Protein AF-A0A0P9NIL5-F1 (afdb_monomer_lite)

Foldseek 3Di:
DDPPDDPPPPDFPDDDDDPPDDDDTDDDPVCVQVVQVVVQKHWPDKDAQVRCCVPPVVPDPPPDGDDRVDIDIDIDGD

Radius of gyration: 16.6 Å; chains: 1; bounding box: 36×33×47 Å

Secondary structure (DSSP, 8-state):
----S-----S-------TT--------GGGHHHHHHHTTEEEEEEE-HHHHIIIIITT--S-----TT--EEEEEE-

Structure (mmCIF, N/CA/C/O backbone):
data_AF-A0A0P9NIL5-F1
#
_entry.id   AF-A0A0P9NIL5-F1
#
loop_
_atom_site.group_PDB
_atom_site.id
_atom_site.type_symbol
_atom_site.label_atom_id
_atom_site.label_alt_id
_atom_site.label_comp_id
_atom_site.label_asym_id
_atom_site.label_entity_id
_atom_site.label_seq_id
_atom_site.pdbx_PDB_ins_code
_atom_site.Cartn_x
_atom_site.Cartn_y
_atom_site.Cartn_z
_atom_site.occupancy
_atom_site.B_iso_or_equiv
_atom_site.auth_seq_id
_atom_site.auth_comp_id
_atom_site.auth_asym_id
_atom_site.auth_atom_id
_atom_site.pdbx_PDB_model_num
ATOM 1 N N . MET A 1 1 ? 1.637 -5.418 -37.648 1.00 42.28 1 MET A N 1
ATOM 2 C CA . MET A 1 1 ? 1.620 -5.233 -36.184 1.00 42.28 1 MET A CA 1
ATOM 3 C C . MET A 1 1 ? 0.285 -5.789 -35.714 1.00 42.28 1 MET A C 1
ATOM 5 O O . MET A 1 1 ? -0.694 -5.079 -35.893 1.00 42.28 1 MET A O 1
ATOM 9 N N . PRO A 1 2 ? 0.162 -7.072 -35.329 1.00 40.97 2 PRO A N 1
ATOM 10 C CA . PRO A 1 2 ? -1.164 -7.642 -35.137 1.00 40.97 2 PRO A CA 1
ATOM 11 C C . PRO A 1 2 ? -1.668 -7.381 -33.713 1.00 40.97 2 PRO A C 1
ATOM 13 O O . PRO A 1 2 ? -1.098 -7.840 -32.728 1.00 40.97 2 PRO A O 1
ATOM 16 N N . GLU A 1 3 ? -2.768 -6.640 -33.647 1.00 43.84 3 GLU A N 1
ATOM 17 C CA . GLU A 1 3 ? -3.576 -6.273 -32.479 1.00 43.84 3 GLU A CA 1
ATOM 18 C C . GLU A 1 3 ? -4.383 -7.465 -31.919 1.00 43.84 3 GLU A C 1
ATOM 20 O O . GLU A 1 3 ? -5.604 -7.401 -31.812 1.00 43.84 3 GLU A O 1
ATOM 25 N N . SER A 1 4 ? -3.753 -8.604 -31.607 1.00 46.28 4 SER A N 1
ATOM 26 C CA . SER A 1 4 ? -4.535 -9.833 -31.345 1.00 46.28 4 SER A CA 1
ATOM 27 C C . SER A 1 4 ? -3.938 -10.813 -30.333 1.00 46.28 4 SER A C 1
ATOM 29 O O . SER A 1 4 ? -3.957 -12.013 -30.569 1.00 46.28 4 SER A O 1
ATOM 31 N N . GLU A 1 5 ? -3.460 -10.335 -29.177 1.00 37.88 5 GLU A N 1
ATOM 32 C CA . GLU A 1 5 ? -2.957 -11.254 -28.132 1.00 37.88 5 GLU A CA 1
ATOM 33 C C . GLU A 1 5 ? -3.113 -10.801 -26.665 1.00 37.88 5 GLU A C 1
ATOM 35 O O . GLU A 1 5 ? -2.448 -11.328 -25.780 1.00 37.88 5 GLU A O 1
ATOM 40 N N . TRP A 1 6 ? -4.014 -9.860 -26.357 1.00 37.56 6 TRP A N 1
ATOM 41 C CA . TRP A 1 6 ? -4.172 -9.348 -24.978 1.00 37.56 6 TRP A CA 1
ATOM 42 C C . TRP A 1 6 ? -5.564 -9.581 -24.370 1.00 37.56 6 TRP A C 1
ATOM 44 O O . TRP A 1 6 ? -5.881 -9.034 -23.319 1.00 37.56 6 TRP A O 1
ATOM 54 N N . SER A 1 7 ? -6.390 -10.417 -25.009 1.00 35.72 7 SER A N 1
ATOM 55 C CA . SER A 1 7 ? -7.784 -10.687 -24.615 1.00 35.72 7 SER A CA 1
ATOM 56 C C . SER A 1 7 ? -7.953 -11.891 -23.672 1.00 35.72 7 SER A C 1
ATOM 58 O O . SER A 1 7 ? -9.067 -12.377 -23.502 1.00 35.72 7 SER A O 1
ATOM 60 N N . THR A 1 8 ? -6.878 -12.416 -23.076 1.00 37.91 8 THR A N 1
ATOM 61 C CA . THR A 1 8 ? -6.922 -13.715 -22.371 1.00 37.91 8 THR A CA 1
ATOM 62 C C . THR A 1 8 ? -6.716 -13.643 -20.857 1.00 37.91 8 THR A C 1
ATOM 64 O O . THR A 1 8 ? -6.696 -14.683 -20.204 1.00 37.91 8 THR A O 1
ATOM 67 N N . TYR A 1 9 ? -6.609 -12.450 -20.265 1.00 41.97 9 TYR A N 1
ATOM 68 C CA . TYR A 1 9 ? -6.446 -12.298 -18.809 1.00 41.97 9 TYR A CA 1
ATOM 69 C C . TYR A 1 9 ? -7.773 -12.164 -18.034 1.00 41.97 9 TYR A C 1
ATOM 71 O O . TYR A 1 9 ? -7.765 -11.753 -16.879 1.00 41.97 9 TYR A O 1
ATOM 79 N N . ASP A 1 10 ? -8.897 -12.590 -18.621 1.00 39.28 10 ASP A N 1
ATOM 80 C CA . ASP A 1 10 ? -10.227 -12.649 -17.977 1.00 39.28 10 ASP A CA 1
ATOM 81 C C . ASP A 1 10 ? -10.389 -13.781 -16.939 1.00 39.28 10 ASP A C 1
ATOM 83 O O . ASP A 1 10 ? -11.482 -14.052 -16.444 1.00 39.28 10 ASP A O 1
ATOM 87 N N . ALA A 1 11 ? -9.308 -14.457 -16.551 1.00 38.59 11 ALA A N 1
ATOM 88 C CA . ALA A 1 11 ? -9.356 -15.468 -15.504 1.00 38.59 11 ALA A CA 1
ATOM 89 C C . ALA A 1 11 ? -8.146 -15.339 -14.581 1.00 38.59 11 ALA A C 1
ATOM 91 O O . ALA A 1 11 ? -7.139 -16.031 -14.735 1.00 38.59 11 ALA A O 1
ATOM 92 N N . VAL A 1 12 ? -8.279 -14.457 -13.586 1.00 45.44 12 VAL A N 1
ATOM 93 C CA . VAL A 1 12 ? -7.464 -14.463 -12.365 1.00 45.44 12 VAL A CA 1
ATOM 94 C C . VAL A 1 12 ? -7.360 -15.911 -11.875 1.00 45.44 12 VAL A C 1
ATOM 96 O O . VAL A 1 12 ? -8.363 -16.552 -11.549 1.00 45.44 12 VAL A O 1
ATOM 99 N N . GLY A 1 13 ? -6.141 -16.451 -11.915 1.00 39.75 13 GLY A N 1
ATOM 100 C CA . GLY A 1 13 ? -5.850 -17.849 -11.622 1.00 39.75 13 GLY A CA 1
ATOM 101 C C . GLY A 1 13 ? -6.438 -18.284 -10.279 1.00 39.75 13 GLY A C 1
ATOM 102 O O . GLY A 1 13 ? -6.278 -17.608 -9.269 1.00 39.75 13 GLY A O 1
ATOM 103 N N . LYS A 1 14 ? -7.145 -19.420 -10.316 1.00 40.50 14 LYS A N 1
ATOM 104 C CA . LYS A 1 14 ? -7.823 -20.133 -9.220 1.00 40.50 14 LYS A CA 1
ATOM 105 C C . LYS A 1 14 ? -7.428 -19.689 -7.805 1.00 40.50 14 LYS A C 1
ATOM 107 O O . LYS A 1 14 ? -6.388 -20.077 -7.281 1.00 40.50 14 LYS A O 1
ATOM 112 N N . PHE A 1 15 ? -8.371 -19.018 -7.149 1.00 46.41 15 PHE A N 1
ATOM 113 C CA . PHE A 1 15 ? -8.418 -18.841 -5.703 1.00 46.41 15 PHE A CA 1
ATOM 114 C C . PHE A 1 15 ? -8.357 -20.204 -4.995 1.00 46.41 15 PHE A C 1
ATOM 116 O O . PHE A 1 15 ? -9.312 -20.982 -5.038 1.00 46.41 15 PHE A O 1
ATOM 123 N N . LYS A 1 16 ? -7.253 -20.493 -4.308 1.00 38.25 16 LYS A N 1
ATOM 124 C CA . LYS A 1 16 ? -7.221 -21.491 -3.237 1.00 38.25 16 LYS A CA 1
ATOM 125 C C . LYS A 1 16 ? -6.922 -20.767 -1.936 1.00 38.25 16 LYS A C 1
ATOM 127 O O . LYS A 1 16 ? -5.776 -20.638 -1.546 1.00 38.25 16 LYS A O 1
ATOM 132 N N . ALA A 1 17 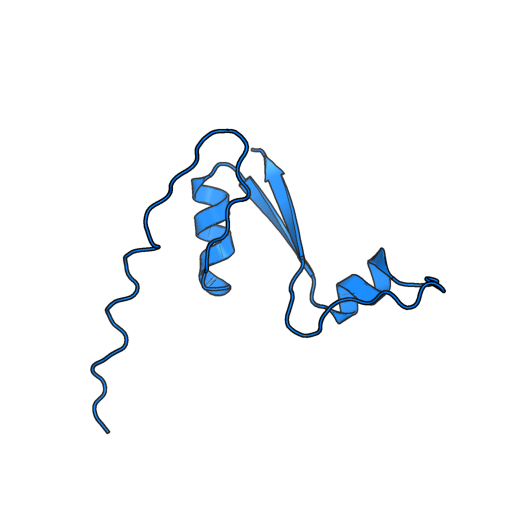? -7.971 -20.297 -1.272 1.00 40.62 17 ALA A N 1
ATOM 133 C CA . ALA A 1 17 ? -7.877 -19.963 0.138 1.00 40.62 17 ALA A CA 1
ATOM 134 C C . ALA A 1 17 ? -8.106 -21.258 0.930 1.00 40.62 17 ALA A C 1
ATOM 136 O O . ALA A 1 17 ? -9.246 -21.685 1.117 1.00 40.62 17 ALA A O 1
ATOM 137 N N . ARG A 1 18 ? -7.031 -21.921 1.365 1.00 41.34 18 ARG A N 1
ATOM 138 C CA . ARG A 1 18 ? -7.095 -22.703 2.605 1.00 41.34 18 ARG A CA 1
ATOM 139 C C . ARG A 1 18 ? -6.810 -21.720 3.735 1.00 41.34 18 ARG A C 1
ATOM 141 O O . ARG A 1 18 ? -5.883 -20.924 3.629 1.00 41.34 18 ARG A O 1
ATOM 148 N N . GLY A 1 19 ? -7.649 -21.717 4.770 1.00 41.16 19 GLY A N 1
ATOM 149 C CA . GLY A 1 19 ? -7.477 -20.812 5.907 1.00 41.16 19 GLY A CA 1
ATOM 150 C C . GLY A 1 19 ? -6.061 -20.935 6.473 1.00 41.16 19 GLY A C 1
ATOM 151 O O . GLY A 1 19 ? -5.675 -22.023 6.891 1.00 41.16 19 GLY A O 1
ATOM 152 N N . GLY A 1 20 ? -5.302 -19.837 6.437 1.00 49.53 20 GLY A N 1
ATOM 153 C CA . GLY A 1 20 ? -3.932 -19.760 6.950 1.00 49.53 20 GLY A C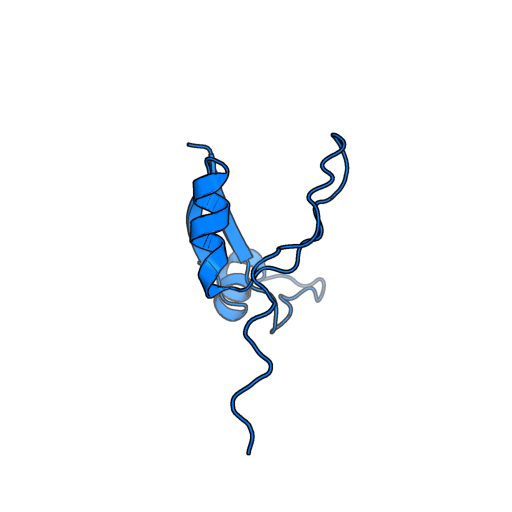A 1
ATOM 154 C C . GLY A 1 20 ? -2.811 -19.593 5.913 1.00 49.53 20 GLY A C 1
ATOM 155 O O . GLY A 1 20 ? -1.672 -19.442 6.335 1.00 49.53 20 GLY A O 1
ATOM 156 N N . GLU A 1 21 ? -3.083 -19.596 4.602 1.00 40.56 21 GLU A N 1
ATOM 157 C CA . GLU A 1 21 ? -2.052 -19.345 3.571 1.00 40.56 21 GLU A CA 1
ATOM 158 C C . GLU A 1 21 ? -2.042 -17.881 3.088 1.00 40.56 21 GLU A C 1
ATOM 160 O O . GLU A 1 21 ? -3.097 -17.265 2.915 1.00 40.56 21 GLU A O 1
ATOM 165 N N . GLU A 1 22 ? -0.843 -17.334 2.847 1.00 47.38 22 GLU A N 1
ATOM 166 C CA . GLU A 1 22 ? -0.657 -16.019 2.224 1.00 47.38 22 GLU A CA 1
ATOM 167 C C . GLU A 1 22 ? -1.188 -16.039 0.785 1.00 47.38 22 GLU A C 1
ATOM 169 O O . GLU A 1 22 ? -0.791 -16.855 -0.050 1.00 47.38 22 GLU A O 1
ATOM 174 N N . LEU A 1 23 ? -2.115 -15.129 0.485 1.00 52.19 23 LEU A N 1
ATOM 175 C CA . LEU A 1 23 ? -2.719 -15.014 -0.835 1.00 52.19 23 LEU A CA 1
ATOM 176 C C . LEU A 1 23 ? -1.750 -14.280 -1.769 1.00 52.19 23 LEU A C 1
ATOM 178 O O . LEU A 1 23 ? -1.686 -13.055 -1.767 1.00 52.19 23 LEU A O 1
ATOM 182 N N . ILE A 1 24 ? -1.002 -15.030 -2.581 1.00 53.16 24 ILE A N 1
ATOM 183 C CA . ILE A 1 24 ? -0.173 -14.456 -3.649 1.00 53.16 24 ILE A CA 1
ATOM 184 C C . ILE A 1 24 ? -1.009 -14.419 -4.931 1.00 53.16 24 ILE A C 1
ATOM 186 O O . ILE A 1 24 ? -1.261 -15.452 -5.553 1.00 53.16 24 ILE A O 1
ATOM 190 N N . ALA A 1 25 ? -1.446 -13.225 -5.330 1.00 58.66 25 ALA A N 1
ATOM 191 C CA . ALA A 1 25 ? -2.163 -12.995 -6.580 1.00 58.66 25 ALA A CA 1
ATOM 192 C C . ALA A 1 25 ? -1.508 -11.862 -7.374 1.00 58.66 25 ALA A C 1
ATOM 194 O O . ALA A 1 25 ? -1.044 -10.877 -6.806 1.00 58.66 25 ALA A O 1
ATOM 195 N N . GLN A 1 26 ? -1.499 -1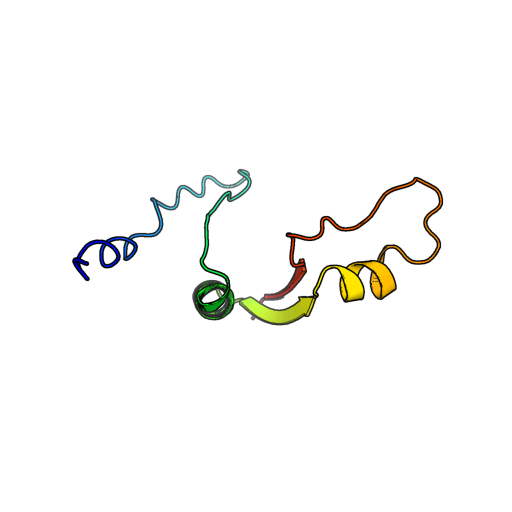1.997 -8.700 1.00 61.09 26 GLN A N 1
ATOM 196 C CA . GLN A 1 26 ? -1.165 -10.899 -9.601 1.00 61.09 26 GLN A CA 1
ATOM 197 C C . GLN A 1 26 ? -2.466 -10.215 -10.008 1.00 61.09 26 GLN A C 1
ATOM 199 O O . GLN A 1 26 ? -3.338 -10.833 -10.618 1.00 61.09 26 GLN A O 1
ATOM 204 N N . ILE A 1 27 ? -2.608 -8.951 -9.625 1.00 68.69 27 ILE A N 1
ATOM 205 C CA . ILE A 1 27 ? -3.772 -8.122 -9.927 1.00 68.69 27 ILE A CA 1
ATOM 206 C C . ILE A 1 27 ? -3.261 -6.904 -10.686 1.00 68.69 27 ILE A C 1
ATOM 208 O O . ILE A 1 27 ? -2.259 -6.300 -10.302 1.00 68.69 27 ILE A O 1
ATOM 212 N N . ARG A 1 28 ? -3.945 -6.543 -11.773 1.00 69.62 28 ARG A N 1
ATOM 213 C CA . ARG A 1 28 ? -3.699 -5.262 -12.436 1.00 69.62 28 ARG A CA 1
ATOM 214 C C . ARG A 1 28 ? -4.040 -4.132 -11.458 1.00 69.62 28 ARG A C 1
ATOM 216 O O . ARG A 1 28 ? -5.158 -4.153 -10.944 1.00 69.62 28 ARG A O 1
ATOM 223 N N . PRO A 1 29 ? -3.155 -3.144 -11.236 1.00 69.50 29 PRO A N 1
ATOM 224 C CA . PRO A 1 29 ? -3.405 -2.062 -10.281 1.00 69.50 29 PRO A CA 1
ATOM 225 C C . PRO A 1 29 ? -4.770 -1.385 -10.469 1.00 69.50 29 PRO A C 1
ATOM 227 O O . PRO A 1 29 ? -5.484 -1.178 -9.492 1.00 69.50 29 PRO A O 1
ATOM 230 N N . ASP A 1 30 ? -5.174 -1.163 -11.725 1.00 75.19 30 ASP A N 1
ATOM 231 C CA . ASP A 1 30 ? -6.449 -0.526 -12.091 1.00 75.19 30 ASP A CA 1
ATOM 232 C C . ASP A 1 30 ? -7.692 -1.291 -11.592 1.00 75.19 30 ASP A C 1
ATOM 234 O O . ASP A 1 30 ? -8.732 -0.689 -11.352 1.00 75.19 30 ASP A O 1
ATOM 238 N N . HIS A 1 31 ? -7.585 -2.609 -11.397 1.00 79.06 31 HIS A N 1
ATOM 239 C CA . HIS A 1 31 ? -8.686 -3.475 -10.954 1.00 79.06 31 HIS A CA 1
ATOM 240 C C . HIS A 1 31 ? -8.638 -3.796 -9.456 1.00 79.06 31 HIS A C 1
ATOM 242 O O . HIS A 1 31 ? -9.523 -4.479 -8.936 1.00 79.06 31 HIS A O 1
ATOM 248 N N . PHE A 1 32 ? -7.611 -3.336 -8.735 1.00 82.62 32 PHE A N 1
ATOM 249 C CA . PHE A 1 32 ? -7.442 -3.677 -7.324 1.00 82.62 32 PHE A CA 1
ATOM 250 C C . PHE A 1 32 ? -8.622 -3.196 -6.471 1.00 82.62 32 PHE A C 1
ATOM 252 O O . PHE A 1 32 ? -9.096 -3.936 -5.612 1.00 82.62 32 PHE A O 1
ATOM 259 N N . VAL A 1 33 ? -9.127 -1.988 -6.740 1.00 84.25 33 VAL A N 1
ATOM 260 C CA . VAL A 1 33 ? -10.260 -1.404 -6.008 1.00 84.25 33 VAL A CA 1
ATOM 261 C C . VAL A 1 33 ? -11.520 -2.252 -6.177 1.00 84.25 33 VAL A C 1
ATOM 263 O O . VAL A 1 33 ? -12.155 -2.606 -5.188 1.00 84.25 33 VAL A O 1
ATOM 266 N N . GLU A 1 34 ? -11.836 -2.656 -7.408 1.00 85.19 34 GLU A N 1
ATOM 267 C CA . GLU A 1 34 ? -12.995 -3.506 -7.712 1.00 85.19 34 GLU A CA 1
ATOM 268 C C . GLU A 1 34 ? -12.895 -4.861 -7.001 1.00 85.19 34 GLU A C 1
ATOM 270 O O . GLU A 1 34 ? -13.858 -5.332 -6.387 1.00 85.19 34 GLU A O 1
ATOM 275 N N . VAL A 1 35 ? -11.706 -5.474 -7.031 1.00 83.38 35 VAL A N 1
ATOM 276 C CA . VAL A 1 35 ? -11.448 -6.742 -6.343 1.00 83.38 35 VAL A CA 1
ATOM 277 C C . VAL A 1 35 ? -11.589 -6.576 -4.828 1.00 83.38 35 VAL A C 1
ATOM 279 O O . VAL A 1 35 ? -12.254 -7.404 -4.206 1.00 83.38 35 VAL A O 1
ATOM 282 N N . ALA A 1 36 ? -11.033 -5.518 -4.233 1.00 84.81 36 ALA A N 1
ATOM 283 C CA . ALA A 1 36 ? -11.152 -5.243 -2.800 1.00 84.81 36 ALA A CA 1
ATOM 284 C C . ALA A 1 36 ? -12.622 -5.061 -2.381 1.00 84.81 36 ALA A C 1
ATOM 286 O O . ALA A 1 36 ? -13.086 -5.737 -1.458 1.00 84.81 36 ALA A O 1
ATOM 287 N N . SER A 1 37 ? -13.387 -4.261 -3.129 1.00 84.94 37 SER A N 1
ATOM 288 C CA . SER A 1 37 ? -14.821 -4.062 -2.888 1.00 84.94 37 SER A CA 1
ATOM 289 C C . SER A 1 37 ? -15.626 -5.353 -3.031 1.00 84.94 37 SER A C 1
ATOM 291 O O . SER A 1 37 ? -16.464 -5.643 -2.178 1.00 84.94 37 SER A O 1
ATOM 293 N N . SER A 1 38 ? -15.329 -6.200 -4.025 1.00 83.56 38 SER A N 1
ATOM 294 C CA . SER A 1 38 ? -15.987 -7.514 -4.175 1.00 83.56 38 SER A CA 1
ATOM 295 C C . SER A 1 38 ? -15.754 -8.460 -2.987 1.00 83.56 38 SER A C 1
ATOM 297 O O . SER A 1 38 ? -16.461 -9.457 -2.825 1.00 83.56 38 SER A O 1
ATOM 299 N N . ARG A 1 39 ? -14.751 -8.158 -2.155 1.00 84.00 39 ARG A N 1
ATOM 300 C CA . ARG A 1 39 ? -14.362 -8.922 -0.967 1.00 84.00 39 ARG A CA 1
ATOM 301 C C . ARG A 1 39 ? -14.799 -8.268 0.345 1.00 84.00 39 ARG A C 1
ATOM 303 O O . ARG A 1 39 ? -14.426 -8.776 1.397 1.00 84.00 39 ARG A O 1
ATOM 310 N N . GLY A 1 40 ? -15.602 -7.203 0.291 1.00 86.38 40 GLY A N 1
ATOM 311 C CA . GLY A 1 40 ? -16.091 -6.501 1.480 1.00 86.38 40 GLY A CA 1
ATOM 312 C C . GLY A 1 40 ? -15.062 -5.553 2.096 1.00 86.38 40 GLY A 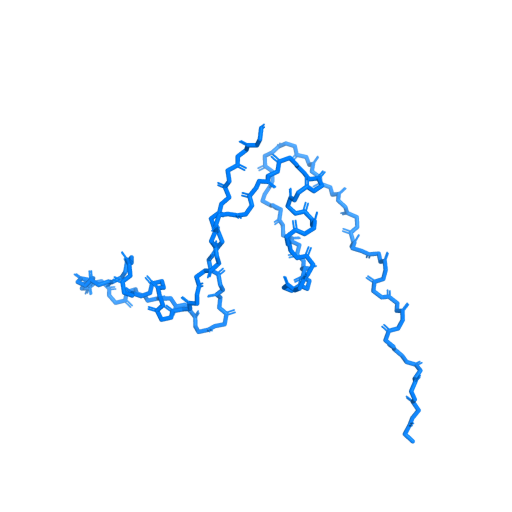C 1
ATOM 313 O O . GLY A 1 40 ? -15.153 -5.252 3.282 1.00 86.38 40 GLY A O 1
ATOM 314 N N . PHE A 1 41 ? -14.076 -5.105 1.315 1.00 87.62 41 PHE A N 1
ATOM 315 C CA . PHE A 1 41 ? -13.128 -4.082 1.740 1.00 87.62 41 PHE A CA 1
ATOM 316 C C . PHE A 1 41 ? -13.387 -2.754 1.031 1.00 87.62 41 PHE A C 1
ATOM 318 O O . PHE A 1 41 ? -13.639 -2.705 -0.173 1.00 87.62 41 PHE A O 1
ATOM 325 N N . GLU A 1 42 ? -13.233 -1.668 1.772 1.00 89.94 42 GLU A N 1
ATOM 326 C CA . GLU A 1 42 ? -13.140 -0.312 1.248 1.00 89.94 42 GLU A CA 1
ATOM 327 C C . GLU A 1 42 ? -11.662 0.094 1.156 1.00 89.94 42 GLU A C 1
ATOM 329 O O . GLU A 1 42 ? -10.897 -0.065 2.112 1.00 89.94 42 GLU A O 1
ATOM 334 N N . VAL A 1 43 ? -11.250 0.604 -0.009 1.00 88.75 43 VAL A N 1
ATOM 335 C CA . VAL A 1 43 ? -9.903 1.150 -0.219 1.00 88.75 43 VAL A CA 1
ATOM 336 C C . VAL A 1 43 ? -9.871 2.590 0.276 1.00 88.75 43 VAL A C 1
ATOM 338 O O . VAL A 1 43 ? -10.504 3.458 -0.317 1.00 88.75 43 VAL A O 1
ATOM 341 N N . LEU A 1 44 ? -9.100 2.849 1.331 1.00 90.12 44 LEU A N 1
ATOM 342 C CA . LEU A 1 44 ? -8.959 4.188 1.907 1.00 90.12 44 LEU A CA 1
ATOM 343 C C . LEU A 1 44 ? -7.878 5.004 1.197 1.00 90.12 44 LEU A C 1
ATOM 345 O O . LEU A 1 44 ? -8.033 6.203 0.979 1.00 90.12 44 LEU A O 1
ATOM 349 N N . GLU A 1 45 ? -6.754 4.365 0.871 1.00 88.62 45 GLU A N 1
ATOM 350 C CA . GLU A 1 45 ? -5.592 5.057 0.322 1.00 88.62 45 GLU A CA 1
ATOM 351 C C . GLU A 1 45 ? -4.654 4.095 -0.411 1.00 88.62 45 GLU A C 1
ATOM 353 O O . GLU A 1 45 ? -4.429 2.971 0.036 1.00 88.62 45 GLU A O 1
ATOM 358 N N . MET A 1 46 ? -4.061 4.565 -1.510 1.00 88.75 46 MET A N 1
ATOM 359 C CA . MET A 1 46 ? -2.960 3.902 -2.212 1.00 88.75 46 MET A CA 1
ATOM 360 C C . MET A 1 46 ? -1.729 4.812 -2.159 1.00 88.75 46 MET A C 1
ATOM 362 O O . MET A 1 46 ? -1.735 5.921 -2.700 1.00 88.75 46 MET A O 1
ATOM 366 N N . LEU A 1 47 ? -0.676 4.364 -1.481 1.00 86.06 47 LEU A N 1
ATOM 367 C CA . LEU A 1 47 ? 0.544 5.128 -1.253 1.00 86.06 47 LEU A CA 1
ATOM 368 C C . LEU A 1 47 ? 1.626 4.735 -2.260 1.00 86.06 47 LEU A C 1
ATOM 370 O O . LEU A 1 47 ? 2.041 3.574 -2.328 1.00 86.06 47 LEU A O 1
ATOM 374 N N . SER A 1 48 ? 2.131 5.729 -2.993 1.00 87.12 48 SER A N 1
ATOM 375 C CA . SER A 1 48 ? 3.359 5.593 -3.781 1.00 87.12 48 SER A CA 1
ATOM 376 C C . SER A 1 48 ? 4.565 5.336 -2.865 1.00 87.12 48 SER A C 1
ATOM 378 O O . SER A 1 48 ? 4.501 5.672 -1.678 1.00 87.12 48 SER A O 1
ATOM 380 N N . PRO A 1 49 ? 5.673 4.780 -3.384 1.00 86.88 49 PRO A N 1
ATOM 381 C CA . PRO A 1 49 ? 6.903 4.591 -2.612 1.00 86.88 49 PRO A CA 1
ATOM 382 C C . PRO A 1 49 ? 7.372 5.861 -1.888 1.00 86.88 49 PRO A C 1
ATOM 384 O O . PRO A 1 49 ? 7.718 5.794 -0.714 1.00 86.88 49 PRO A O 1
ATOM 387 N N . ASP A 1 50 ? 7.293 7.029 -2.533 1.00 88.06 50 ASP A N 1
ATOM 388 C CA . ASP A 1 50 ? 7.686 8.307 -1.918 1.00 88.06 50 ASP A CA 1
ATOM 389 C C . ASP A 1 50 ? 6.821 8.643 -0.696 1.00 88.06 50 ASP A C 1
ATOM 391 O O . ASP A 1 50 ? 7.335 8.965 0.375 1.00 88.06 50 ASP A O 1
ATOM 395 N N . LYS A 1 51 ? 5.495 8.482 -0.815 1.00 90.06 51 LYS A N 1
ATOM 396 C CA . LYS A 1 51 ? 4.571 8.708 0.305 1.00 90.06 51 LYS A CA 1
ATOM 397 C C . LYS A 1 51 ? 4.726 7.656 1.402 1.00 90.06 51 LYS A C 1
ATOM 399 O O . LYS A 1 51 ? 4.536 7.961 2.578 1.00 90.06 51 LYS A O 1
ATOM 404 N N . GLN A 1 52 ? 5.062 6.416 1.038 1.00 90.81 52 GLN A N 1
ATOM 405 C CA . GLN A 1 52 ? 5.414 5.384 2.013 1.00 90.81 52 GLN A CA 1
ATOM 406 C C . GLN A 1 52 ? 6.664 5.797 2.784 1.00 90.81 52 GLN A C 1
ATOM 408 O O . GLN A 1 52 ? 6.666 5.694 4.009 1.00 90.81 52 GLN A O 1
ATOM 413 N N . PHE A 1 53 ? 7.693 6.290 2.087 1.00 89.00 53 PHE A N 1
ATOM 414 C CA . PHE A 1 53 ? 8.940 6.718 2.706 1.00 89.00 53 PHE A CA 1
ATOM 415 C C . PHE A 1 53 ? 8.696 7.849 3.704 1.00 89.00 53 PHE A C 1
ATOM 417 O O . PHE A 1 53 ? 9.050 7.707 4.875 1.00 89.00 53 PHE A O 1
ATOM 424 N N . GLU A 1 54 ? 8.023 8.919 3.271 1.00 90.88 54 GLU A N 1
ATOM 425 C CA . GLU A 1 54 ? 7.681 10.056 4.133 1.00 90.88 54 GLU A CA 1
ATOM 426 C C . GLU A 1 54 ? 6.903 9.625 5.379 1.00 90.88 54 GLU A C 1
ATOM 428 O O . GLU A 1 54 ? 7.178 10.105 6.475 1.00 90.88 54 GLU A O 1
ATOM 433 N N . ARG A 1 55 ? 5.946 8.702 5.240 1.00 89.94 55 ARG A N 1
ATOM 434 C CA . ARG A 1 55 ? 5.051 8.349 6.347 1.00 89.94 55 ARG A CA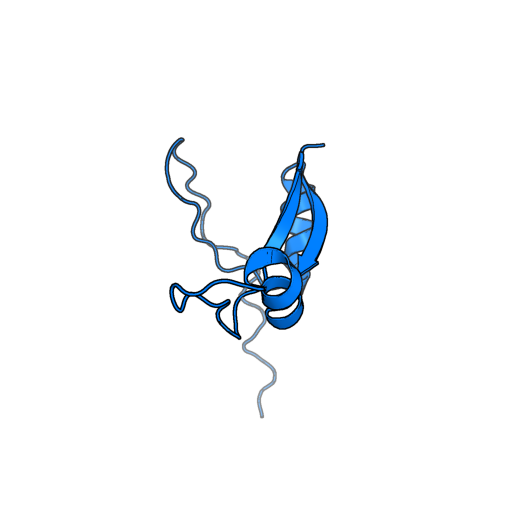 1
ATOM 435 C C . ARG A 1 55 ? 5.613 7.295 7.298 1.00 89.94 55 ARG A C 1
ATOM 437 O O . ARG A 1 55 ? 5.331 7.356 8.492 1.00 89.94 55 ARG A O 1
ATOM 444 N N . TYR A 1 56 ? 6.346 6.313 6.779 1.00 88.62 56 TYR A N 1
ATOM 445 C CA .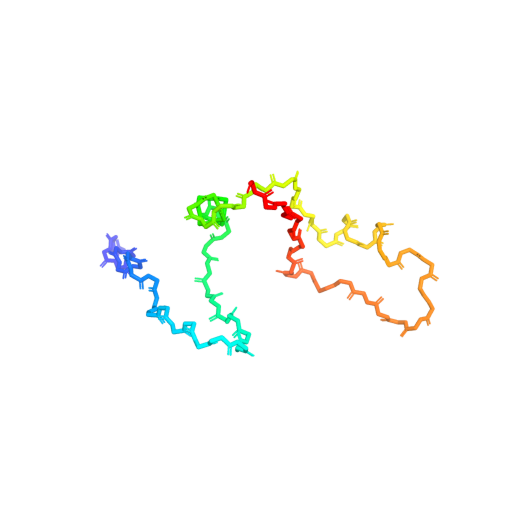 TYR A 1 56 ? 6.711 5.103 7.528 1.00 88.62 56 TYR A CA 1
ATOM 446 C C . TYR A 1 56 ? 8.213 4.866 7.658 1.00 88.62 56 TYR A C 1
ATOM 448 O O . TYR A 1 56 ? 8.624 4.054 8.488 1.00 88.62 56 TYR A O 1
ATOM 456 N N . PHE A 1 57 ? 9.037 5.536 6.853 1.00 87.25 57 PHE A N 1
ATOM 457 C CA . PHE A 1 57 ? 10.485 5.314 6.838 1.00 87.25 57 PHE A CA 1
ATOM 458 C C . PHE A 1 57 ? 11.290 6.562 7.210 1.00 87.25 57 PHE A C 1
ATOM 460 O O . PHE A 1 57 ? 12.505 6.471 7.386 1.00 87.25 57 PHE A O 1
ATOM 467 N N . GLN A 1 58 ? 10.633 7.708 7.407 1.00 87.06 58 GLN A N 1
ATOM 468 C CA . GLN A 1 58 ? 11.284 8.911 7.906 1.00 87.06 58 GLN A CA 1
ATOM 469 C C . GLN A 1 58 ? 11.936 8.643 9.273 1.00 87.06 58 GLN A C 1
ATOM 471 O O . GLN A 1 58 ? 11.277 8.239 10.228 1.00 87.06 58 GLN A O 1
ATOM 476 N N . GLY A 1 59 ? 13.246 8.887 9.364 1.00 84.12 59 GLY A N 1
ATOM 477 C CA . GLY A 1 59 ? 14.016 8.721 10.602 1.00 84.12 59 GLY A CA 1
ATOM 478 C C . GLY A 1 59 ? 14.453 7.286 10.906 1.00 84.12 59 GLY A C 1
ATOM 479 O O . GLY A 1 59 ? 14.948 7.031 12.001 1.00 84.12 59 GLY A O 1
ATOM 480 N N . ARG A 1 60 ? 14.297 6.346 9.966 1.00 85.62 60 ARG A N 1
ATOM 481 C CA . ARG A 1 60 ? 14.881 5.008 10.109 1.00 85.62 60 ARG A CA 1
ATOM 482 C C . ARG A 1 60 ? 16.387 5.036 9.858 1.00 85.62 60 ARG A C 1
ATOM 484 O O . ARG A 1 60 ? 16.843 5.525 8.830 1.00 85.62 60 ARG A O 1
ATOM 491 N N . GLU A 1 61 ? 17.143 4.450 10.780 1.00 89.75 61 GLU A N 1
ATOM 492 C CA . GLU A 1 61 ? 18.607 4.309 10.695 1.00 89.75 61 GLU A CA 1
ATOM 493 C C . GLU A 1 61 ? 19.048 2.876 10.348 1.00 89.75 61 GLU A C 1
ATOM 495 O O . GLU A 1 61 ? 20.228 2.611 10.140 1.00 89.75 61 GLU A O 1
ATOM 500 N N . ASP A 1 62 ? 18.100 1.940 10.250 1.00 90.31 62 ASP A N 1
ATOM 501 C CA . ASP A 1 62 ? 18.349 0.520 9.967 1.00 90.31 62 ASP A CA 1
ATOM 502 C C . ASP A 1 62 ? 18.539 0.201 8.473 1.00 90.31 62 ASP A C 1
ATOM 504 O O . ASP A 1 62 ? 18.712 -0.958 8.098 1.00 90.31 62 ASP A O 1
ATOM 508 N N . GLY A 1 63 ? 18.516 1.225 7.615 1.00 84.31 63 GLY A N 1
ATOM 509 C CA . GLY A 1 63 ? 18.719 1.101 6.171 1.00 84.31 63 GLY A CA 1
ATOM 510 C C . GLY A 1 63 ? 17.521 0.535 5.403 1.00 84.31 63 GLY A C 1
ATOM 511 O O . GLY A 1 63 ? 17.624 0.329 4.192 1.00 84.31 63 GLY A O 1
ATOM 512 N N . LEU A 1 64 ? 16.385 0.289 6.062 1.00 84.81 64 LEU A N 1
ATOM 513 C CA . LEU A 1 64 ? 15.177 -0.177 5.386 1.00 84.81 64 LEU A CA 1
ATOM 514 C C . LEU A 1 64 ? 14.488 0.974 4.642 1.00 84.81 64 LEU A C 1
ATOM 516 O O . LEU A 1 64 ? 14.411 2.099 5.132 1.00 84.81 64 LEU A O 1
ATOM 520 N N . SER A 1 65 ? 13.972 0.683 3.448 1.00 83.25 65 SER A N 1
ATOM 521 C CA . SER A 1 65 ? 13.281 1.643 2.578 1.00 83.25 65 SER A CA 1
ATOM 522 C C . SER A 1 65 ? 12.180 0.952 1.759 1.00 83.25 65 SER A C 1
ATOM 524 O O . SER A 1 65 ? 12.238 -0.269 1.572 1.00 83.25 65 SER A O 1
ATOM 526 N N . PRO A 1 66 ? 11.165 1.693 1.274 1.00 84.00 66 PRO A N 1
ATOM 527 C CA . PRO A 1 66 ? 10.201 1.166 0.316 1.00 84.00 66 PRO A CA 1
ATOM 528 C C . PRO A 1 66 ? 10.891 0.746 -0.982 1.00 84.00 66 PRO A C 1
ATOM 530 O O . PRO A 1 66 ? 11.807 1.413 -1.461 1.00 84.00 66 PRO A O 1
ATOM 533 N N . THR A 1 67 ? 10.419 -0.338 -1.594 1.00 86.19 67 THR A N 1
ATOM 534 C CA . THR A 1 67 ? 10.845 -0.714 -2.946 1.00 86.19 67 THR A CA 1
ATOM 535 C C . THR A 1 67 ? 10.140 0.182 -3.975 1.00 86.19 67 THR A C 1
ATOM 537 O O . THR A 1 67 ? 8.921 0.330 -3.880 1.00 86.19 67 THR A O 1
ATOM 540 N N . PRO A 1 68 ? 10.848 0.742 -4.977 1.00 77.94 68 PRO A N 1
ATOM 541 C CA . PRO A 1 68 ? 10.273 1.685 -5.947 1.00 77.94 68 PRO A CA 1
ATOM 542 C C . PRO A 1 68 ? 9.066 1.162 -6.740 1.00 77.94 68 PRO A C 1
ATOM 544 O O . PRO A 1 68 ? 8.244 1.945 -7.202 1.00 77.94 68 PRO A O 1
ATOM 547 N N . ASP A 1 69 ? 8.935 -0.154 -6.883 1.00 79.25 69 ASP A N 1
ATOM 548 C CA . ASP A 1 69 ? 7.870 -0.768 -7.681 1.00 79.25 69 ASP A CA 1
ATOM 549 C C . ASP A 1 69 ? 6.657 -1.206 -6.841 1.00 79.25 69 ASP A C 1
ATOM 551 O O . ASP A 1 69 ? 5.671 -1.713 -7.381 1.00 79.25 69 ASP A O 1
ATOM 555 N N . ILE A 1 70 ? 6.701 -1.027 -5.514 1.00 79.88 70 ILE A N 1
ATOM 556 C CA . ILE A 1 70 ? 5.668 -1.521 -4.597 1.00 79.88 70 ILE A CA 1
ATOM 557 C C . ILE A 1 70 ? 4.798 -0.367 -4.107 1.00 79.88 70 ILE A C 1
ATOM 559 O O . ILE A 1 70 ? 5.276 0.594 -3.508 1.00 79.88 70 ILE A O 1
ATOM 563 N N . HIS A 1 71 ? 3.488 -0.503 -4.309 1.00 81.12 71 HIS A N 1
ATOM 564 C CA . HIS A 1 71 ? 2.483 0.367 -3.705 1.00 81.12 71 HIS A CA 1
ATOM 565 C C . HIS A 1 71 ? 1.935 -0.271 -2.429 1.00 81.12 71 HIS A C 1
ATOM 567 O O . HIS A 1 71 ? 1.674 -1.474 -2.389 1.00 81.12 71 HIS A O 1
ATOM 573 N N . LEU A 1 72 ? 1.723 0.549 -1.403 1.00 84.75 72 LEU A N 1
ATOM 574 C CA . LEU A 1 72 ? 1.058 0.147 -0.169 1.00 84.75 72 LEU A CA 1
ATOM 575 C C . LEU A 1 72 ? -0.406 0.576 -0.240 1.00 84.75 72 LEU A C 1
ATOM 577 O O . LEU A 1 72 ? -0.692 1.724 -0.576 1.00 84.75 72 LEU A O 1
ATOM 581 N N . VAL A 1 73 ? -1.329 -0.329 0.084 1.00 86.75 73 VAL A N 1
ATOM 582 C CA . VAL A 1 73 ? -2.768 -0.045 0.049 1.00 86.75 73 VAL A CA 1
ATOM 583 C C . VAL A 1 73 ? -3.370 -0.197 1.438 1.00 86.75 73 VAL A C 1
ATOM 585 O O . VAL A 1 73 ? -3.207 -1.233 2.082 1.00 86.75 73 VAL A O 1
ATOM 588 N N . HIS A 1 74 ? -4.076 0.833 1.896 1.00 86.94 74 HIS A N 1
ATOM 589 C CA . HIS A 1 74 ? -4.840 0.803 3.136 1.00 86.94 74 HIS A CA 1
ATOM 590 C C . HIS A 1 74 ? -6.283 0.402 2.854 1.00 86.94 74 HIS A C 1
ATOM 592 O O . HIS A 1 74 ? -6.958 1.009 2.020 1.00 86.94 74 HIS A O 1
ATOM 598 N N . LEU A 1 75 ? -6.747 -0.613 3.580 1.00 91.06 75 LEU A N 1
ATOM 599 C CA . LEU A 1 75 ? -8.076 -1.196 3.453 1.00 91.06 75 LEU A CA 1
ATOM 600 C C . LEU A 1 75 ? -8.783 -1.185 4.807 1.00 91.06 75 LEU A C 1
ATOM 602 O O . LEU A 1 75 ? -8.141 -1.390 5.839 1.00 91.06 75 LEU A O 1
ATOM 606 N N . VAL A 1 76 ? -10.103 -1.031 4.793 1.00 87.62 76 VAL A N 1
ATOM 607 C CA . VAL A 1 76 ? -10.966 -1.299 5.949 1.00 87.62 76 VAL A CA 1
ATOM 608 C C . VAL A 1 76 ? -12.055 -2.292 5.560 1.00 87.62 76 VAL A C 1
ATOM 610 O O . VAL A 1 76 ? -12.508 -2.310 4.420 1.00 87.62 76 VAL A O 1
ATOM 613 N N . THR A 1 77 ? -12.438 -3.167 6.484 1.00 88.31 77 THR A N 1
ATOM 614 C CA . THR A 1 77 ? -13.598 -4.049 6.310 1.00 88.31 77 THR A CA 1
ATOM 615 C C . THR A 1 77 ? -14.884 -3.237 6.390 1.00 88.31 77 THR A C 1
ATOM 617 O O . THR A 1 77 ? -15.033 -2.448 7.326 1.00 88.31 77 THR A O 1
ATOM 620 N N . MET A 1 78 ? -15.802 -3.463 5.454 1.00 71.50 78 MET A N 1
ATOM 621 C CA . MET A 1 78 ? -17.174 -2.957 5.535 1.00 71.50 78 MET A CA 1
ATOM 622 C C . MET A 1 78 ? -18.030 -3.756 6.519 1.00 71.50 78 MET A C 1
ATOM 624 O O . MET A 1 78 ? -17.777 -4.973 6.680 1.00 71.50 78 MET A O 1
#

Organism: NCBI:txid200452

Sequence (78 aa):
MPESEWSTYDAVGKFKARGGEELIAQIRPDHFVEVASSRGFEVLEMLSPDKQFERYFQGREDGLSPTPDIHLVHLVTM

pLDDT: mean 71.06, std 20.15, range [35.72, 91.06]